Protein AF-A0A7S0AVA0-F1 (afdb_monomer)

Sequence (102 aa):
LMKEDPTPNDNGAPEKHLPKVTVSGGSVEVVVPHVMDAAKPHFIEYVWLKDAKSGAVLSAKAFQAADPSPPTLSASLPKGSTAVPMLFCNLHGLWEGEAFTV

Mean predicted aligned error: 3.17 Å

Secondary structure (DSSP, 8-state):
--PPPPPTT-SS-HHHHSPEEEEETTEEEEE-----BTTTTB-EEEEEEEETTT--EEEEEE--TTSPSSPEEEEE--TT-EEEEEEEETTTEEEE---EE-

Solvent-accessible surface area (backbone atoms only — not comparable to full-atom values): 5785 Å² total; per-residue (Å²): 131,88,72,77,78,77,67,56,71,75,45,81,60,60,89,39,54,51,52,46,75,47,77,56,98,42,35,37,39,39,38,29,60,34,63,43,28,60,92,65,81,43,26,54,42,36,42,35,30,28,31,71,84,81,63,46,77,77,47,74,46,78,52,54,35,79,42,71,65,55,50,70,48,76,49,76,54,63,75,73,43,46,31,28,43,35,36,31,29,81,85,38,44,39,34,67,33,74,71,48,71,70

InterPro domains:
  IPR002742 Desulfoferrodoxin, ferrous iron-binding domain [PF01880] (14-97)
  IPR036073 Desulfoferrodoxin, ferrous iron-binding domain superfamily [G3DSA:2.60.40.730] (2-102)
  IPR036073 Desulfoferrodoxin, ferrous iron-binding domain superfamily [SSF49367] (6-98)

pLDDT: mean 95.21, std 9.28, range [46.0, 98.81]

Foldseek 3Di:
DPDPADDAPPFDDCQQAAWDWDDDP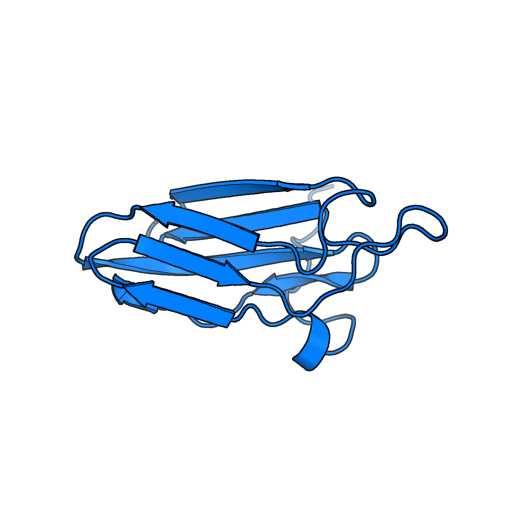QKIKTWGNHAQAPVPGKAWQKKFKAQPPPRDTPDMDGDHSPDDPPDMDMDGDPAQTKIWIWTQIPRGGIHIHDIDGD

Nearest PDB structures (foldseek):
  3d33-assembly2_B  TM=7.359E-01  e=1.480E-02  Phocaeicola vulgatus ATCC 8482
  3d33-assembly1_A  TM=6.921E-01  e=1.401E-02  Phocaeicola vulgatus ATCC 8482
  1v8h-assembly1_B  TM=6.869E-01  e=1.743E-02  Thermus thermophilus HB8
  2e7h-assembly1_A  TM=5.391E-01  e=1.176E-01  Homo sapiens
  3og4-assembly1_B  TM=4.779E-01  e=1.054E-01  Homo sapiens

Radius of gyration: 13.53 Å; Cα contacts (8 Å, |Δi|>4): 237; chains: 1; bounding box: 27×37×35 Å

Structure (mmCIF, N/CA/C/O backbone):
data_AF-A0A7S0AVA0-F1
#
_entry.id   AF-A0A7S0AVA0-F1
#
loop_
_atom_site.group_PDB
_atom_site.id
_atom_site.type_symbol
_atom_site.label_atom_id
_atom_site.label_alt_id
_atom_site.label_comp_id
_atom_site.label_asym_id
_atom_site.label_entity_id
_atom_site.label_seq_id
_atom_site.pdbx_PDB_ins_code
_atom_site.Cartn_x
_atom_site.Cartn_y
_atom_site.Cartn_z
_atom_site.occupancy
_atom_site.B_iso_or_equiv
_atom_site.auth_seq_id
_atom_site.auth_comp_id
_atom_site.auth_asym_id
_atom_site.auth_atom_id
_atom_site.pdbx_PDB_model_num
ATOM 1 N N . LEU A 1 1 ? -9.555 -25.480 -13.582 1.00 48.22 1 LEU A N 1
ATOM 2 C CA . LEU A 1 1 ? -8.390 -25.644 -12.688 1.00 48.22 1 LEU A CA 1
ATOM 3 C C . LEU A 1 1 ? -8.379 -24.427 -11.782 1.00 48.22 1 LEU A C 1
ATOM 5 O O . LEU A 1 1 ? -8.091 -23.346 -12.278 1.00 48.22 1 LEU A O 1
ATOM 9 N N . MET A 1 2 ? -8.820 -24.563 -10.529 1.00 46.00 2 MET A N 1
ATOM 10 C CA . MET A 1 2 ? -8.607 -23.499 -9.545 1.00 46.00 2 MET A CA 1
ATOM 11 C C . MET A 1 2 ? -7.093 -23.417 -9.362 1.00 46.00 2 MET A C 1
ATOM 13 O O . MET A 1 2 ? -6.484 -24.382 -8.911 1.00 46.00 2 MET A O 1
ATOM 17 N N . LYS A 1 3 ? -6.475 -22.346 -9.867 1.00 57.19 3 LYS A N 1
ATOM 18 C CA . LYS A 1 3 ? -5.097 -22.033 -9.498 1.00 57.19 3 LYS A CA 1
ATOM 19 C C . LYS A 1 3 ? -5.148 -21.655 -8.023 1.00 57.19 3 LYS A C 1
ATOM 21 O O . LYS A 1 3 ? -6.050 -20.917 -7.639 1.00 57.19 3 LYS A O 1
ATOM 26 N N . GLU A 1 4 ? -4.252 -22.221 -7.226 1.00 68.06 4 GLU A N 1
ATOM 27 C CA . GLU A 1 4 ? -4.053 -21.778 -5.849 1.00 68.06 4 GLU A CA 1
ATOM 28 C C . GLU A 1 4 ? -3.819 -20.264 -5.856 1.00 68.06 4 GLU A C 1
ATOM 30 O O . GLU A 1 4 ? -3.176 -19.739 -6.775 1.00 68.06 4 GLU A O 1
ATOM 35 N N . ASP A 1 5 ? -4.401 -19.564 -4.881 1.00 67.62 5 ASP A N 1
ATOM 36 C CA . ASP A 1 5 ? -4.157 -18.135 -4.728 1.00 67.62 5 ASP A CA 1
ATOM 37 C C . ASP A 1 5 ? -2.647 -17.915 -4.533 1.00 67.62 5 ASP A C 1
ATOM 39 O O . ASP A 1 5 ? -1.999 -18.701 -3.834 1.00 67.62 5 ASP A O 1
ATOM 43 N N . PRO A 1 6 ? -2.055 -16.893 -5.172 1.00 80.25 6 PRO A N 1
ATOM 44 C CA . PRO A 1 6 ? -0.625 -16.643 -5.061 1.00 80.25 6 PRO A CA 1
ATOM 45 C C . PRO A 1 6 ? -0.235 -16.409 -3.597 1.00 80.25 6 PRO A C 1
ATOM 47 O O . PRO A 1 6 ? -0.922 -15.683 -2.878 1.00 80.25 6 PRO A O 1
ATOM 50 N N . THR A 1 7 ? 0.880 -17.002 -3.165 1.00 92.06 7 THR A N 1
ATOM 51 C CA . THR A 1 7 ? 1.437 -16.768 -1.828 1.00 92.06 7 THR A CA 1
ATOM 52 C C . THR A 1 7 ? 1.888 -15.307 -1.729 1.00 92.06 7 THR A C 1
ATOM 54 O O . THR A 1 7 ? 2.699 -14.877 -2.545 1.00 92.06 7 THR A O 1
ATOM 57 N N . PRO A 1 8 ? 1.391 -14.507 -0.769 1.00 95.56 8 PRO A N 1
ATOM 58 C CA . PRO A 1 8 ? 1.877 -13.145 -0.597 1.00 95.56 8 PRO A CA 1
ATOM 59 C C . PRO A 1 8 ? 3.347 -13.110 -0.163 1.00 95.56 8 PRO A C 1
ATOM 61 O O . PRO A 1 8 ? 3.796 -13.979 0.585 1.00 95.56 8 PRO A O 1
ATOM 64 N N . ASN A 1 9 ? 4.054 -12.037 -0.526 1.00 97.19 9 ASN A N 1
ATOM 65 C CA . ASN A 1 9 ? 5.405 -11.719 -0.040 1.00 97.19 9 ASN A CA 1
ATOM 66 C C . ASN A 1 9 ? 6.486 -12.753 -0.430 1.00 97.19 9 ASN A C 1
ATOM 68 O O . ASN A 1 9 ? 7.495 -12.875 0.267 1.00 97.19 9 ASN A O 1
ATOM 72 N N . ASP A 1 10 ? 6.290 -13.507 -1.515 1.00 95.44 10 ASP A N 1
ATOM 73 C CA . ASP A 1 10 ? 7.168 -14.618 -1.912 1.00 95.44 10 ASP A CA 1
ATOM 74 C C . ASP A 1 10 ? 8.184 -14.268 -3.018 1.00 95.44 10 ASP A C 1
ATOM 76 O O . ASP A 1 10 ? 9.168 -14.987 -3.208 1.00 95.44 10 ASP A O 1
ATOM 80 N N . ASN A 1 11 ? 7.984 -13.155 -3.726 1.00 95.62 11 ASN A N 1
ATOM 81 C CA . ASN A 1 11 ? 8.793 -12.764 -4.874 1.00 95.62 11 ASN A CA 1
ATOM 82 C C . ASN A 1 11 ? 9.109 -11.265 -4.846 1.00 95.62 11 ASN A C 1
ATOM 84 O O . ASN A 1 11 ? 8.217 -10.442 -4.987 1.00 95.62 11 ASN A O 1
ATOM 88 N N . GLY A 1 12 ? 10.387 -10.901 -4.726 1.00 94.75 12 GLY A N 1
ATOM 89 C CA . GLY A 1 12 ? 10.852 -9.511 -4.686 1.00 94.75 12 GLY A CA 1
ATOM 90 C C . GLY A 1 12 ? 11.329 -9.069 -3.299 1.00 94.75 12 GLY A C 1
ATOM 91 O O . GLY A 1 12 ? 11.414 -9.855 -2.362 1.00 94.75 12 GLY A O 1
ATOM 92 N N . ALA A 1 13 ? 11.706 -7.796 -3.182 1.00 97.56 13 ALA A N 1
ATOM 93 C CA . ALA A 1 13 ? 12.347 -7.259 -1.982 1.00 97.56 13 ALA A CA 1
ATOM 94 C C . ALA A 1 13 ? 11.323 -6.594 -1.037 1.00 97.56 13 ALA A C 1
ATOM 96 O O . ALA A 1 13 ? 10.661 -5.642 -1.474 1.00 97.56 13 ALA A O 1
ATOM 97 N N . PRO A 1 14 ? 11.183 -7.030 0.232 1.00 97.50 14 PRO A N 1
ATOM 98 C CA . PRO A 1 14 ? 10.195 -6.477 1.161 1.00 97.50 14 PRO A CA 1
ATOM 99 C C . PRO A 1 14 ? 10.301 -4.970 1.375 1.00 97.50 14 PRO A C 1
ATOM 101 O O . PRO A 1 14 ? 9.288 -4.278 1.407 1.00 97.50 14 PRO A O 1
ATOM 104 N N . GLU A 1 15 ? 11.508 -4.417 1.422 1.00 97.69 15 GLU A N 1
ATOM 105 C CA . GLU A 1 15 ? 11.738 -2.981 1.596 1.00 97.69 15 GLU A CA 1
ATOM 106 C C . GLU A 1 15 ? 11.220 -2.117 0.430 1.00 97.69 15 GLU A C 1
ATOM 108 O O . GLU A 1 15 ? 11.118 -0.897 0.572 1.00 97.69 15 GLU A O 1
ATOM 113 N N . LYS A 1 16 ? 10.875 -2.742 -0.706 1.00 97.38 16 LYS A N 1
ATOM 114 C CA . LYS A 1 16 ? 10.298 -2.091 -1.893 1.00 97.38 16 LYS A CA 1
ATOM 115 C C . LYS A 1 16 ? 8.797 -2.331 -2.064 1.00 97.38 16 LYS A C 1
ATOM 117 O O . LYS A 1 16 ? 8.189 -1.701 -2.923 1.00 97.38 16 LYS A O 1
ATOM 122 N N . HIS A 1 17 ? 8.203 -3.233 -1.286 1.00 98.25 17 HIS A N 1
ATOM 123 C CA . HIS A 1 17 ? 6.817 -3.658 -1.498 1.00 98.25 17 HIS A CA 1
ATOM 124 C C . HIS A 1 17 ? 5.973 -3.673 -0.225 1.00 98.25 17 HIS A C 1
ATOM 126 O O . HIS A 1 17 ? 4.762 -3.534 -0.321 1.00 98.25 17 HIS A O 1
ATOM 132 N N . LEU A 1 18 ? 6.555 -3.782 0.970 1.00 98.19 18 LEU A N 1
ATOM 133 C CA . LEU A 1 18 ? 5.760 -3.688 2.190 1.00 98.19 18 LEU A CA 1
ATOM 134 C C . LEU A 1 18 ? 5.193 -2.264 2.325 1.00 98.19 18 LEU A C 1
ATOM 136 O O . LEU A 1 18 ? 5.964 -1.297 2.389 1.00 98.19 18 LEU A O 1
ATOM 140 N N . PRO A 1 19 ? 3.856 -2.110 2.331 1.00 97.75 19 PRO A N 1
ATOM 141 C CA . PRO A 1 19 ? 3.228 -0.803 2.362 1.00 97.75 19 PRO A CA 1
ATOM 142 C C . PRO A 1 19 ? 3.430 -0.129 3.720 1.00 97.75 19 PRO A C 1
ATOM 144 O O . PRO A 1 19 ? 3.395 -0.769 4.771 1.00 97.75 19 PRO A O 1
ATOM 147 N N . LYS A 1 20 ? 3.585 1.193 3.703 1.00 98.38 20 LYS A N 1
ATOM 148 C CA . LYS A 1 20 ? 3.616 2.036 4.900 1.00 98.38 20 LYS A CA 1
ATOM 149 C C . LYS A 1 20 ? 2.243 2.655 5.095 1.00 98.38 20 LYS A C 1
ATOM 151 O O . LYS A 1 20 ? 1.764 3.363 4.211 1.00 98.38 20 LYS A O 1
ATOM 156 N N . VAL A 1 21 ? 1.629 2.395 6.246 1.00 98.56 21 VAL A N 1
ATOM 157 C CA . VAL A 1 21 ? 0.303 2.916 6.589 1.00 98.56 21 VAL A CA 1
ATOM 158 C C . VAL A 1 21 ? 0.427 4.044 7.606 1.00 98.56 21 VAL A C 1
ATOM 160 O O . VAL A 1 21 ? 1.067 3.882 8.642 1.00 98.56 21 VAL A O 1
ATOM 163 N N . THR A 1 22 ? -0.217 5.174 7.325 1.00 98.50 22 THR A N 1
ATOM 164 C CA . THR A 1 22 ? -0.405 6.276 8.275 1.00 98.50 22 THR A CA 1
ATOM 1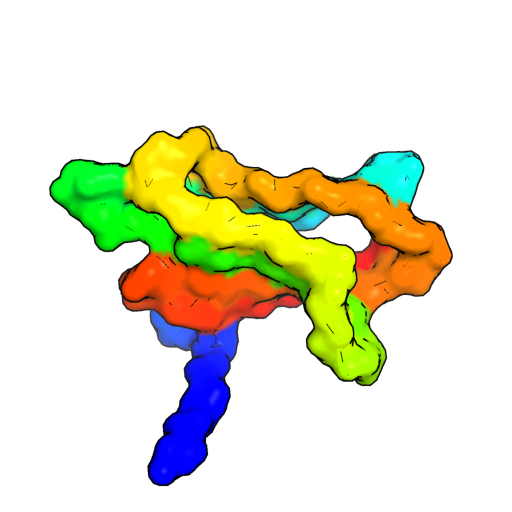65 C C . THR A 1 22 ? -1.890 6.449 8.559 1.00 98.50 22 THR A C 1
ATOM 167 O O . THR A 1 22 ? -2.694 6.534 7.632 1.00 98.50 22 THR A O 1
ATOM 170 N N . VAL A 1 23 ? -2.254 6.526 9.840 1.00 97.62 23 VAL A N 1
ATOM 171 C CA . VAL A 1 23 ? -3.625 6.793 10.290 1.00 97.62 23 VAL A CA 1
ATOM 172 C C . VAL A 1 23 ? -3.658 8.136 11.012 1.00 97.62 23 VAL A C 1
ATOM 174 O O . VAL A 1 23 ? -2.892 8.360 11.947 1.00 97.62 23 VAL A O 1
ATOM 177 N N . SER A 1 24 ? -4.552 9.032 10.598 1.00 94.31 24 SER A N 1
ATOM 178 C CA . SER A 1 24 ? -4.739 10.338 11.233 1.00 94.31 24 SER A CA 1
ATOM 179 C C . SER A 1 24 ? -6.196 10.778 11.148 1.00 94.31 24 SER A C 1
ATOM 181 O O . SER A 1 24 ? -6.739 10.948 10.060 1.00 94.31 24 SER A O 1
ATOM 183 N N . GLY A 1 25 ? -6.856 10.945 12.298 1.00 84.94 25 GLY A N 1
ATOM 184 C CA . GLY A 1 25 ? -8.220 11.484 12.367 1.00 84.94 25 GLY A CA 1
ATOM 185 C C . GLY A 1 25 ? -9.275 10.707 11.564 1.00 84.94 25 GLY A C 1
ATOM 186 O O . GLY A 1 25 ? -10.217 11.316 11.069 1.00 84.94 25 GLY A O 1
ATOM 187 N N . GLY A 1 26 ? -9.118 9.387 11.398 1.00 82.31 26 GLY A N 1
ATOM 188 C CA . GLY A 1 26 ? -9.999 8.552 10.563 1.00 82.31 26 GLY A CA 1
ATOM 189 C C . GLY A 1 26 ? -9.598 8.472 9.083 1.00 82.31 26 GLY A C 1
ATOM 190 O O . GLY A 1 26 ? -10.176 7.689 8.327 1.00 82.31 26 GLY A O 1
ATOM 191 N N . SER A 1 27 ? -8.593 9.247 8.668 1.00 94.88 27 SER A N 1
ATOM 192 C CA . SER A 1 27 ? -7.953 9.130 7.360 1.00 94.88 27 SER A CA 1
ATOM 193 C C . SER A 1 27 ? -6.843 8.087 7.405 1.00 94.88 27 SER A C 1
ATOM 195 O O . SER A 1 27 ? -6.048 8.055 8.344 1.00 94.88 27 SER A O 1
ATOM 197 N N . VAL A 1 28 ? -6.776 7.271 6.361 1.00 98.31 28 VAL A N 1
ATOM 198 C CA . VAL A 1 28 ? -5.752 6.255 6.129 1.00 98.31 28 VAL A CA 1
ATOM 199 C C . VAL A 1 28 ? -5.003 6.623 4.860 1.00 98.31 28 VAL A C 1
ATOM 201 O O . VAL A 1 28 ? -5.617 6.848 3.817 1.00 98.31 28 VAL A O 1
ATOM 204 N N . GLU A 1 29 ? -3.681 6.650 4.935 1.00 98.62 29 GLU A N 1
ATOM 205 C CA . GLU A 1 29 ? -2.807 6.746 3.772 1.00 98.62 29 GLU A CA 1
ATOM 206 C C . GLU A 1 29 ? -1.920 5.508 3.705 1.00 98.62 29 GLU A C 1
ATOM 208 O O . GLU A 1 29 ? -1.254 5.159 4.679 1.00 98.62 29 GLU A O 1
ATOM 213 N N . VAL A 1 30 ? -1.922 4.845 2.553 1.00 98.75 30 VAL A N 1
ATOM 214 C CA . VAL A 1 30 ? -1.077 3.690 2.264 1.00 98.75 30 VAL A CA 1
ATOM 215 C C . VAL A 1 30 ? -0.127 4.056 1.140 1.00 98.75 30 VAL A C 1
ATOM 217 O O . VAL A 1 30 ? -0.562 4.303 0.014 1.00 98.75 30 VAL A O 1
ATOM 220 N N . VAL A 1 31 ? 1.166 4.073 1.453 1.00 98.75 31 VAL A N 1
ATOM 221 C CA . VAL A 1 31 ? 2.246 4.373 0.509 1.00 98.75 31 VAL A CA 1
ATOM 222 C C . VAL A 1 31 ? 3.066 3.115 0.285 1.00 98.75 31 VAL A C 1
ATOM 224 O O . VAL A 1 31 ? 3.616 2.550 1.233 1.00 98.75 31 VAL A O 1
ATOM 227 N N . VAL A 1 32 ? 3.198 2.689 -0.967 1.00 98.69 32 VAL A N 1
ATOM 228 C CA . VAL A 1 32 ? 4.086 1.576 -1.314 1.00 98.69 32 VAL A CA 1
ATOM 229 C C . VAL A 1 32 ? 5.445 2.147 -1.714 1.00 98.69 32 VAL A C 1
ATOM 231 O O . VAL A 1 32 ? 5.487 2.983 -2.613 1.00 98.69 32 VAL A O 1
ATOM 234 N N . PRO A 1 33 ? 6.570 1.725 -1.114 1.00 98.19 33 PRO A N 1
ATOM 235 C CA . PRO A 1 33 ? 7.905 2.219 -1.466 1.00 98.19 33 PRO A CA 1
ATOM 236 C C . PRO A 1 33 ? 8.418 1.632 -2.798 1.00 98.19 33 PRO A C 1
ATOM 238 O O . PRO A 1 33 ? 9.525 1.102 -2.875 1.00 98.19 33 PRO A O 1
ATOM 241 N N . HIS A 1 34 ? 7.611 1.743 -3.854 1.00 98.50 34 HIS A N 1
ATOM 242 C CA . HIS A 1 34 ? 7.836 1.150 -5.164 1.00 98.50 34 HIS A CA 1
ATOM 243 C C . HIS A 1 34 ? 7.850 2.219 -6.263 1.00 98.50 34 HIS A C 1
ATOM 245 O O . HIS A 1 34 ? 7.150 3.227 -6.181 1.00 98.50 34 HIS A O 1
ATOM 251 N N . VAL A 1 35 ? 8.650 1.983 -7.301 1.00 97.75 35 VAL A N 1
ATOM 252 C CA . VAL A 1 35 ? 8.727 2.848 -8.486 1.00 97.75 35 VAL A CA 1
ATOM 253 C C . VAL A 1 35 ? 7.548 2.617 -9.437 1.00 97.75 35 VAL A C 1
ATOM 255 O O . VAL A 1 35 ? 6.925 1.560 -9.413 1.00 97.75 35 VAL A O 1
ATOM 258 N N . MET A 1 36 ? 7.260 3.588 -10.300 1.00 98.50 36 MET A N 1
ATOM 259 C CA . MET A 1 36 ? 6.302 3.449 -11.402 1.00 98.50 36 MET A CA 1
ATOM 260 C C . MET A 1 36 ? 7.040 3.778 -12.705 1.00 98.50 36 MET A C 1
ATOM 262 O O . MET A 1 36 ? 7.437 4.925 -12.908 1.00 98.50 36 MET A O 1
ATOM 266 N N . ASP A 1 37 ? 7.312 2.770 -13.541 1.00 98.06 37 ASP A N 1
ATOM 267 C CA . ASP A 1 37 ? 8.062 2.934 -14.797 1.00 98.06 37 ASP A CA 1
ATOM 268 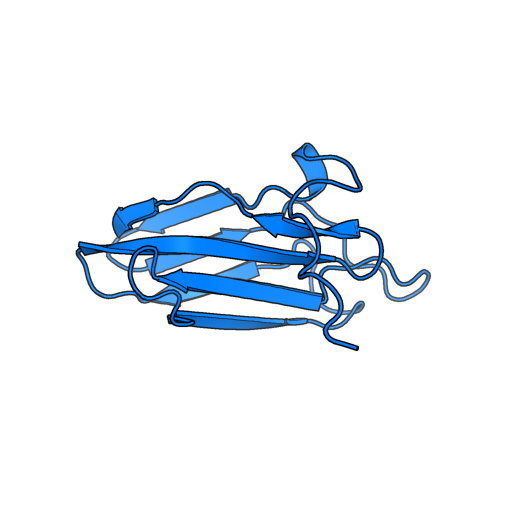C C . ASP A 1 37 ? 7.229 2.478 -16.002 1.00 98.06 37 ASP A C 1
ATOM 270 O O . ASP A 1 37 ? 6.998 1.286 -16.191 1.00 98.06 37 ASP A O 1
ATOM 274 N N . ALA A 1 38 ? 6.801 3.424 -16.842 1.00 97.75 38 ALA A N 1
ATOM 275 C CA . ALA A 1 38 ? 6.063 3.145 -18.075 1.00 97.75 38 ALA A CA 1
ATOM 276 C C . ALA A 1 38 ? 6.954 2.734 -19.263 1.00 97.75 38 ALA A C 1
ATOM 278 O O . ALA A 1 38 ? 6.465 2.096 -20.196 1.00 97.75 38 ALA A O 1
ATOM 279 N N . ALA A 1 39 ? 8.241 3.095 -19.260 1.00 98.00 39 ALA A N 1
ATOM 280 C CA . ALA A 1 39 ? 9.169 2.773 -20.345 1.00 98.00 39 ALA A CA 1
ATOM 281 C C . ALA A 1 39 ? 9.671 1.325 -20.247 1.00 98.00 39 ALA A C 1
ATOM 283 O O . ALA A 1 39 ? 9.875 0.662 -21.267 1.00 98.00 39 ALA A O 1
ATOM 284 N N . LYS A 1 40 ? 9.847 0.826 -19.020 1.00 96.94 40 LYS A N 1
ATOM 285 C CA . LYS A 1 40 ? 10.097 -0.586 -18.710 1.00 96.94 40 LYS A CA 1
ATOM 286 C C . LYS A 1 40 ? 9.097 -1.030 -17.640 1.00 96.94 40 LYS A C 1
ATOM 288 O O . LYS A 1 40 ? 9.441 -0.966 -16.464 1.00 96.94 40 LYS A O 1
ATOM 293 N N . PRO A 1 41 ? 7.885 -1.471 -18.037 1.00 96.06 41 PRO A N 1
ATOM 294 C CA . PRO A 1 41 ? 6.766 -1.736 -17.134 1.00 96.06 41 PRO A CA 1
ATOM 295 C C . PRO A 1 41 ? 7.135 -2.520 -15.875 1.00 96.06 41 PRO A C 1
ATOM 297 O O . PRO A 1 41 ? 7.204 -3.750 -15.873 1.00 96.06 41 PRO A O 1
ATOM 300 N N . HIS A 1 42 ? 7.322 -1.777 -14.790 1.00 98.19 42 HIS A N 1
ATOM 301 C CA . HIS A 1 42 ? 7.529 -2.296 -13.448 1.00 98.19 42 HIS A CA 1
ATOM 302 C C . HIS A 1 42 ? 6.862 -1.340 -12.466 1.00 98.19 42 HIS A C 1
ATOM 304 O O . HIS A 1 42 ? 7.337 -0.231 -12.224 1.00 98.19 42 HIS A O 1
ATOM 310 N N . PHE A 1 43 ? 5.695 -1.742 -11.977 1.00 98.75 43 PHE A N 1
ATOM 311 C CA . PHE A 1 43 ? 4.791 -0.857 -11.259 1.00 98.75 43 PHE A CA 1
ATOM 312 C C . PHE A 1 43 ? 3.850 -1.652 -10.352 1.00 98.75 43 PHE A C 1
ATOM 314 O O . PHE A 1 43 ? 3.752 -2.882 -10.432 1.00 98.75 43 PHE A O 1
ATOM 321 N N . ILE A 1 44 ? 3.171 -0.938 -9.461 1.00 98.75 44 ILE A N 1
ATOM 322 C CA . ILE A 1 44 ? 2.078 -1.495 -8.666 1.00 98.75 44 ILE A CA 1
ATOM 323 C C . ILE A 1 44 ? 0.801 -1.360 -9.482 1.00 98.75 44 ILE A C 1
ATOM 325 O O . ILE A 1 44 ? 0.479 -0.257 -9.896 1.00 98.75 44 ILE A O 1
ATOM 329 N N . GLU A 1 45 ? 0.080 -2.450 -9.720 1.00 98.56 45 GLU A N 1
ATOM 330 C CA . GLU A 1 45 ? -1.194 -2.426 -10.450 1.00 98.56 45 GLU A CA 1
ATOM 331 C C . GLU A 1 45 ? -2.361 -2.090 -9.525 1.00 98.56 45 GLU A C 1
ATOM 333 O O . GLU A 1 45 ? -3.264 -1.346 -9.904 1.00 98.56 45 GLU A O 1
ATOM 338 N N . TYR A 1 46 ? -2.328 -2.613 -8.297 1.00 98.69 46 TYR A N 1
ATOM 339 C CA . TYR A 1 46 ? -3.412 -2.472 -7.332 1.00 98.69 46 TYR A CA 1
ATOM 340 C C . TYR A 1 46 ? -2.877 -2.251 -5.927 1.00 98.69 46 TYR A C 1
ATOM 342 O O . TYR A 1 46 ? -1.906 -2.887 -5.520 1.00 98.69 46 TYR A O 1
ATOM 350 N N . VAL A 1 47 ? -3.575 -1.411 -5.167 1.00 98.81 47 VAL A N 1
ATOM 351 C CA . VAL A 1 47 ? -3.487 -1.339 -3.705 1.00 98.81 47 VAL A CA 1
ATOM 352 C C . VAL A 1 47 ? -4.907 -1.404 -3.159 1.00 98.81 47 VAL A C 1
ATOM 354 O O . VAL A 1 47 ? -5.789 -0.698 -3.656 1.00 98.81 47 VAL A O 1
ATOM 357 N N . TRP A 1 48 ? -5.150 -2.232 -2.148 1.00 98.75 48 TRP A N 1
ATOM 358 C CA . TRP A 1 48 ? -6.452 -2.307 -1.487 1.00 98.75 48 TRP A CA 1
ATOM 359 C C . TRP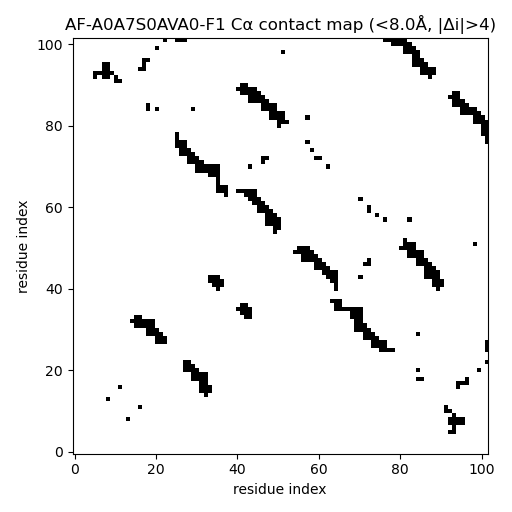 A 1 48 ? -6.333 -2.563 0.011 1.00 98.75 48 TRP A C 1
ATOM 361 O O . TRP A 1 48 ? -5.306 -3.014 0.514 1.00 98.75 48 TRP A O 1
ATOM 371 N N . LEU A 1 49 ? -7.410 -2.254 0.726 1.00 98.75 49 LEU A N 1
ATOM 372 C CA . LEU A 1 49 ? -7.567 -2.523 2.149 1.00 98.75 49 LEU A CA 1
ATOM 373 C C . LEU A 1 49 ? -8.603 -3.625 2.313 1.00 98.75 49 LEU A C 1
ATOM 375 O O . LEU A 1 49 ? -9.746 -3.476 1.878 1.00 98.75 49 LEU A O 1
ATOM 379 N N . LYS A 1 50 ? -8.192 -4.730 2.928 1.00 98.06 50 LYS A N 1
ATOM 380 C CA . LYS A 1 50 ? -9.040 -5.881 3.246 1.00 98.06 50 LYS A CA 1
ATOM 381 C C . LYS A 1 50 ? -9.465 -5.788 4.707 1.00 98.06 50 LYS A C 1
ATOM 383 O O . LYS A 1 50 ? -8.611 -5.632 5.572 1.00 98.06 50 LYS A O 1
ATOM 388 N N . ASP A 1 51 ? -10.753 -5.897 5.003 1.00 98.25 51 ASP A N 1
ATOM 389 C CA . ASP A 1 51 ? -11.230 -6.043 6.378 1.00 98.25 51 ASP A CA 1
ATOM 390 C C . ASP A 1 51 ? -10.651 -7.324 6.989 1.00 98.25 51 ASP A C 1
ATOM 392 O O . ASP A 1 51 ? -10.763 -8.405 6.405 1.00 98.25 51 ASP A O 1
ATOM 396 N N . ALA A 1 52 ? -10.032 -7.213 8.163 1.00 97.25 52 ALA A N 1
ATOM 397 C CA . ALA A 1 52 ? -9.273 -8.318 8.746 1.00 97.25 52 ALA A CA 1
ATOM 398 C C . ALA A 1 52 ? -10.148 -9.516 9.160 1.00 97.25 52 ALA A C 1
ATOM 400 O O . ALA A 1 52 ? -9.638 -10.628 9.284 1.00 97.25 52 ALA A O 1
ATOM 401 N N . LYS A 1 53 ? -11.454 -9.311 9.379 1.00 95.88 53 LYS A N 1
ATOM 402 C CA . LYS A 1 53 ? -12.370 -10.364 9.839 1.00 95.88 53 LYS A CA 1
ATOM 403 C C . LYS A 1 53 ? -13.169 -10.981 8.698 1.00 95.88 53 LYS A C 1
ATOM 405 O O . LYS A 1 53 ? -13.305 -12.197 8.625 1.00 95.88 53 LYS A O 1
ATOM 410 N N . SER A 1 54 ? -13.763 -10.140 7.864 1.00 97.19 54 SER A N 1
ATOM 411 C CA . SER A 1 54 ? -14.678 -10.550 6.797 1.00 97.19 54 SER A CA 1
ATOM 412 C C . SER A 1 54 ? -13.975 -10.792 5.466 1.00 97.19 54 SER A C 1
ATOM 414 O O . SER A 1 54 ? -14.553 -11.428 4.590 1.00 97.19 54 SER A O 1
ATOM 416 N N . GLY A 1 55 ? -12.759 -10.269 5.288 1.00 95.81 55 GLY A N 1
ATOM 417 C CA . GLY A 1 55 ? -12.069 -10.285 4.002 1.00 95.81 55 GLY A CA 1
ATOM 418 C C . GLY A 1 55 ? -12.657 -9.315 2.970 1.00 95.81 55 GLY A C 1
ATOM 419 O O . GLY A 1 55 ? -12.202 -9.304 1.828 1.00 95.81 55 GLY A O 1
ATOM 420 N N . ALA A 1 56 ? -13.654 -8.503 3.337 1.00 97.69 56 ALA A N 1
ATOM 421 C CA . ALA A 1 56 ? -14.268 -7.546 2.426 1.00 97.69 56 ALA A CA 1
ATOM 422 C C . ALA A 1 56 ? -13.268 -6.461 2.001 1.00 97.69 56 ALA A C 1
ATOM 424 O O . ALA A 1 56 ? -12.462 -5.991 2.802 1.00 97.69 56 ALA A O 1
ATOM 425 N N . VAL A 1 57 ? -13.342 -6.023 0.745 1.00 98.12 57 VAL A N 1
ATOM 426 C CA . VAL A 1 57 ? -12.549 -4.883 0.272 1.00 98.12 57 VAL A CA 1
ATOM 427 C C . VAL A 1 57 ? -13.189 -3.594 0.784 1.00 98.12 57 VAL A C 1
ATOM 429 O O . VAL A 1 57 ? -14.310 -3.259 0.411 1.00 98.12 57 VAL A O 1
ATOM 432 N N . LEU A 1 58 ? -12.468 -2.876 1.644 1.00 97.75 58 LEU A N 1
ATOM 433 C CA . LEU A 1 58 ? -12.901 -1.615 2.251 1.00 97.75 58 LEU A CA 1
ATOM 434 C C . LEU A 1 58 ? -12.598 -0.407 1.357 1.00 97.75 58 LEU A C 1
ATOM 436 O O . LEU A 1 58 ? -13.332 0.576 1.350 1.00 97.75 58 LEU A O 1
ATOM 440 N N . SER A 1 59 ? -11.492 -0.469 0.618 1.00 98.38 59 SER A N 1
ATOM 441 C CA . SER A 1 59 ? -11.065 0.544 -0.345 1.00 98.38 59 SER A CA 1
ATOM 442 C C . SER A 1 59 ? -10.071 -0.080 -1.315 1.00 98.38 59 SER A C 1
ATOM 444 O O . SER A 1 59 ? -9.342 -0.996 -0.936 1.00 98.38 59 SER A O 1
ATOM 446 N N . ALA A 1 60 ? -10.032 0.402 -2.552 1.00 98.50 60 ALA A N 1
ATOM 447 C CA . ALA A 1 60 ? -9.091 -0.058 -3.560 1.00 98.50 60 ALA A CA 1
ATOM 448 C C . ALA A 1 60 ? -8.757 1.061 -4.543 1.00 98.50 60 ALA A C 1
ATOM 450 O O . ALA A 1 60 ? -9.579 1.940 -4.813 1.00 98.50 60 ALA A O 1
ATOM 451 N N . LYS A 1 61 ? -7.559 0.991 -5.114 1.00 98.75 61 LYS A N 1
ATOM 452 C CA . LYS A 1 61 ? -7.122 1.833 -6.222 1.00 98.75 61 LYS A CA 1
ATOM 453 C C . LYS A 1 61 ? -6.323 0.995 -7.205 1.00 98.75 61 LYS A C 1
ATOM 455 O O . LYS A 1 61 ? -5.422 0.257 -6.810 1.00 98.75 61 LYS A O 1
ATOM 460 N N . ALA A 1 62 ? -6.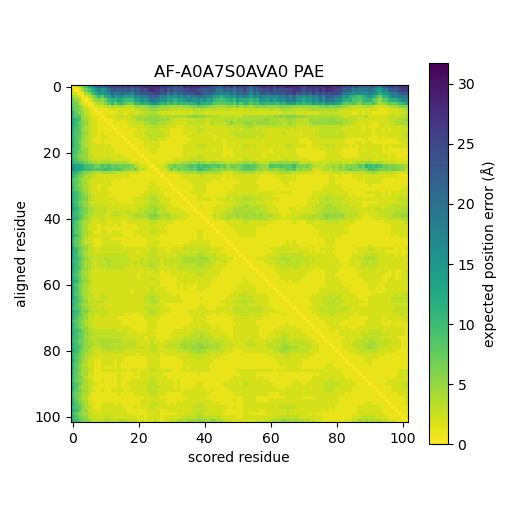684 1.130 -8.475 1.00 98.69 62 ALA A N 1
ATOM 461 C CA . ALA A 1 62 ? -5.893 0.649 -9.592 1.00 98.69 62 ALA A CA 1
ATOM 462 C C . ALA A 1 62 ? -4.949 1.760 -10.056 1.00 98.69 62 ALA A C 1
ATOM 464 O O . ALA A 1 62 ? -5.280 2.944 -9.942 1.00 98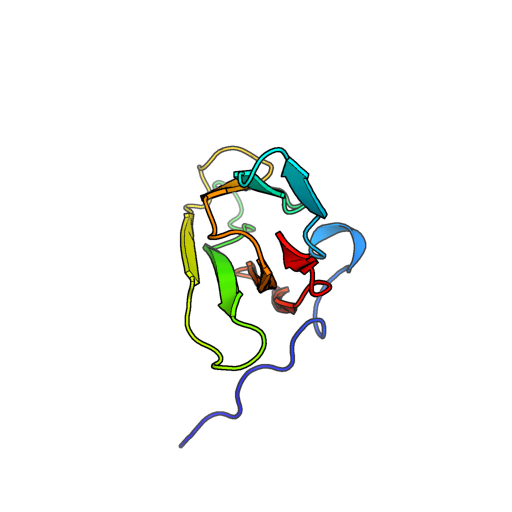.69 62 ALA A O 1
ATOM 465 N N . PHE A 1 63 ? -3.804 1.366 -10.593 1.00 98.69 63 PHE A N 1
ATOM 466 C CA . PHE A 1 63 ? -2.799 2.274 -11.118 1.00 98.69 63 PHE A CA 1
ATOM 467 C C . PHE A 1 63 ? -2.396 1.874 -12.539 1.00 98.69 63 PHE A C 1
ATOM 469 O O . PHE A 1 63 ? -2.641 0.758 -13.005 1.00 98.69 63 PHE A O 1
ATOM 476 N N . GLN A 1 64 ? -1.766 2.803 -13.238 1.00 98.56 64 GLN A N 1
ATOM 477 C CA . GLN A 1 64 ? -1.064 2.595 -14.495 1.00 98.56 64 GLN A CA 1
ATOM 478 C C . GLN A 1 64 ? 0.432 2.822 -14.280 1.00 98.56 64 GLN A C 1
ATOM 480 O O . GLN A 1 64 ? 0.835 3.576 -13.401 1.00 98.56 64 GLN A O 1
ATOM 485 N N . ALA A 1 65 ? 1.275 2.233 -15.127 1.00 98.38 65 ALA A N 1
ATOM 486 C CA . ALA A 1 65 ? 2.729 2.385 -15.020 1.00 98.38 65 ALA A CA 1
ATOM 487 C C . ALA A 1 65 ? 3.217 3.846 -15.126 1.00 98.38 65 ALA A C 1
ATOM 489 O O . ALA A 1 65 ? 4.317 4.158 -14.684 1.00 98.38 65 ALA A O 1
ATOM 490 N N . ALA A 1 66 ? 2.402 4.732 -15.712 1.00 98.38 66 ALA A N 1
ATOM 491 C CA . ALA A 1 66 ? 2.678 6.162 -15.840 1.00 98.38 66 ALA A CA 1
ATOM 492 C C . ALA A 1 66 ? 2.149 7.012 -14.666 1.00 98.38 66 ALA A C 1
ATOM 494 O O . ALA A 1 66 ? 2.320 8.232 -14.683 1.00 98.38 66 ALA A O 1
ATOM 495 N N . ASP A 1 67 ? 1.492 6.404 -13.675 1.00 98.56 67 ASP A N 1
ATOM 496 C CA . ASP A 1 67 ? 1.005 7.125 -12.499 1.00 98.56 67 ASP A CA 1
ATOM 497 C C . ASP A 1 67 ? 2.158 7.622 -11.608 1.00 98.56 67 ASP A C 1
ATOM 499 O O . ASP A 1 67 ? 3.276 7.102 -11.678 1.00 98.56 67 ASP A O 1
ATOM 503 N N . PRO A 1 68 ? 1.904 8.620 -10.736 1.00 98.31 68 PRO A N 1
ATOM 504 C CA . PRO A 1 68 ? 2.913 9.131 -9.820 1.00 98.31 68 PRO A CA 1
ATOM 505 C C . PRO A 1 68 ? 3.555 8.044 -8.950 1.00 98.31 68 PRO A C 1
ATOM 507 O O . PRO A 1 68 ? 2.882 7.174 -8.398 1.00 98.31 68 PRO A O 1
ATOM 510 N N . SER A 1 69 ? 4.871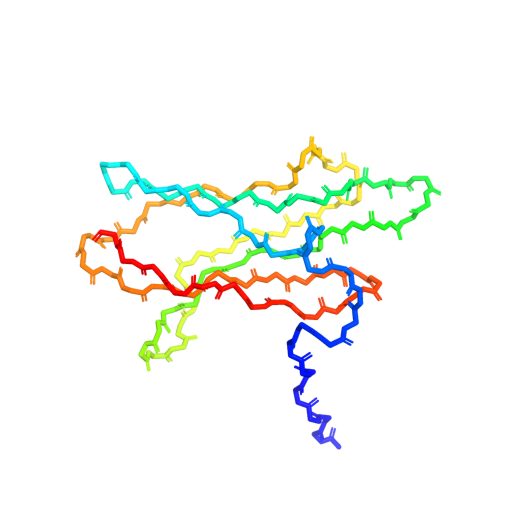 8.163 -8.790 1.00 97.81 69 SER A N 1
ATOM 511 C CA . SER A 1 69 ? 5.686 7.342 -7.900 1.00 97.81 69 SER A CA 1
ATOM 512 C C . SER A 1 69 ? 6.020 8.126 -6.619 1.00 97.81 69 SER A C 1
ATOM 514 O O . SER A 1 69 ? 6.474 9.267 -6.734 1.00 97.81 69 SER A O 1
ATOM 516 N N . PRO A 1 70 ? 5.901 7.536 -5.414 1.00 98.38 70 PRO A N 1
ATOM 517 C CA . PRO A 1 70 ? 5.375 6.196 -5.138 1.00 98.38 70 PRO A CA 1
ATOM 518 C C . PRO A 1 70 ? 3.843 6.110 -5.295 1.00 98.38 70 PRO A C 1
ATOM 520 O O . PRO A 1 70 ? 3.157 7.122 -5.132 1.00 98.38 70 PRO A O 1
ATOM 523 N N . PRO A 1 71 ? 3.284 4.915 -5.562 1.00 98.62 71 PRO A N 1
ATOM 524 C CA . PRO A 1 71 ? 1.843 4.733 -5.624 1.00 98.62 71 PRO A CA 1
ATOM 525 C C . PRO A 1 71 ? 1.228 4.824 -4.222 1.00 98.62 71 PRO A C 1
ATOM 527 O O . PRO A 1 71 ? 1.632 4.128 -3.284 1.00 98.62 71 PRO A O 1
ATOM 530 N N . THR A 1 72 ? 0.212 5.681 -4.116 1.00 98.81 72 THR A N 1
ATOM 531 C CA . THR A 1 72 ? -0.480 5.998 -2.862 1.00 98.81 72 THR A CA 1
ATOM 532 C C . THR A 1 72 ? -1.985 5.778 -2.983 1.00 98.81 72 THR A C 1
ATOM 534 O O . THR A 1 72 ? -2.622 6.235 -3.947 1.00 98.81 72 THR A O 1
ATOM 537 N N . LEU A 1 73 ? -2.555 5.106 -1.981 1.00 98.69 73 LEU A N 1
ATOM 538 C CA . LEU A 1 73 ? -3.992 4.991 -1.723 1.00 98.69 73 LEU A CA 1
ATOM 539 C C . LEU A 1 73 ? -4.339 5.844 -0.495 1.00 98.69 73 LEU A C 1
ATOM 541 O O . LEU A 1 73 ? -3.779 5.638 0.578 1.00 98.69 73 LEU A O 1
ATOM 545 N N . SER A 1 74 ? -5.311 6.742 -0.635 1.00 98.44 74 SER A N 1
ATOM 546 C CA . SER A 1 74 ? -5.909 7.475 0.486 1.00 98.44 74 SER A CA 1
ATOM 547 C C . SER A 1 74 ? -7.352 7.017 0.675 1.00 98.44 74 SER A C 1
ATOM 549 O O . SER A 1 74 ? -8.098 6.904 -0.300 1.00 98.44 74 SER A O 1
ATOM 551 N N . ALA A 1 75 ? -7.752 6.753 1.915 1.00 97.94 75 ALA A N 1
ATOM 552 C CA . ALA A 1 75 ? -9.087 6.279 2.258 1.00 97.94 75 ALA A CA 1
ATOM 553 C C . ALA A 1 75 ? -9.576 6.894 3.575 1.00 97.94 75 ALA A C 1
ATOM 555 O O . ALA A 1 75 ? -8.786 7.314 4.417 1.00 97.94 75 ALA A O 1
ATOM 556 N N . SER A 1 76 ? -10.891 6.901 3.781 1.00 97.62 76 SER A N 1
ATOM 557 C CA . SER A 1 76 ? -11.499 7.164 5.087 1.00 97.62 76 SER A CA 1
ATOM 558 C C . SER A 1 76 ? -12.214 5.903 5.534 1.00 97.62 76 SER A C 1
ATOM 560 O O . SER A 1 76 ? -13.095 5.416 4.824 1.00 97.62 76 SER A O 1
ATOM 562 N N . LEU A 1 77 ? -11.828 5.365 6.688 1.00 96.06 77 LEU A N 1
ATOM 563 C CA . LEU A 1 77 ? -12.458 4.177 7.257 1.00 96.06 77 LEU A CA 1
ATOM 564 C C . LEU A 1 77 ? -13.183 4.547 8.556 1.00 96.06 77 LEU A C 1
ATOM 566 O O . LEU A 1 77 ? -12.735 5.446 9.273 1.00 96.06 77 LEU A O 1
ATOM 570 N N . PRO A 1 78 ? -14.288 3.863 8.898 1.00 94.25 78 PRO A N 1
ATOM 571 C CA . PRO A 1 78 ? -14.925 4.040 10.196 1.00 94.25 78 PRO A CA 1
ATOM 572 C C . PRO A 1 78 ? -13.947 3.748 11.342 1.00 94.25 78 PRO A C 1
ATOM 574 O O . PRO A 1 78 ? -13.180 2.785 11.281 1.00 94.25 78 PRO A O 1
ATOM 577 N N . LYS A 1 79 ? -14.006 4.544 12.414 1.00 94.38 79 LYS A N 1
ATOM 578 C CA . LYS A 1 79 ? -13.223 4.301 13.633 1.00 94.38 79 LYS A CA 1
ATOM 579 C C . LYS A 1 79 ? -13.502 2.898 14.184 1.00 94.38 79 LYS A C 1
ATOM 581 O O . LYS A 1 79 ? -14.659 2.489 14.272 1.00 94.38 79 LYS A O 1
ATOM 586 N N . GLY A 1 80 ? -12.451 2.194 14.583 1.00 94.56 80 GLY A N 1
ATOM 587 C CA . GLY A 1 80 ? -12.496 0.812 15.054 1.00 94.56 80 GLY A CA 1
ATOM 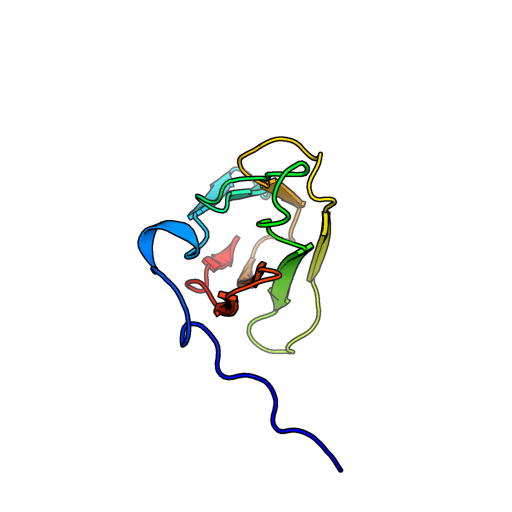588 C C . GLY A 1 80 ? -12.433 -0.237 13.941 1.00 94.56 80 GLY A C 1
ATOM 589 O O . GLY A 1 80 ? -12.448 -1.424 14.253 1.00 94.56 80 GLY A O 1
ATOM 590 N N . SER A 1 81 ? -12.352 0.161 12.665 1.00 95.75 81 SER A N 1
ATOM 591 C CA . SER A 1 81 ? -12.114 -0.791 11.572 1.00 95.75 81 SER A CA 1
ATOM 592 C C . SER A 1 81 ? -10.691 -1.331 11.654 1.00 95.75 81 SER A C 1
ATOM 594 O O . SER A 1 81 ? -9.748 -0.547 11.763 1.00 95.75 81 SER A O 1
ATOM 596 N N . THR A 1 82 ? -10.531 -2.649 11.538 1.00 98.12 82 THR A N 1
ATOM 597 C CA . THR A 1 82 ? -9.222 -3.298 11.410 1.00 98.12 82 THR A CA 1
ATOM 598 C C . THR A 1 82 ? -9.035 -3.770 9.975 1.00 98.12 82 THR A C 1
ATOM 600 O O . THR A 1 82 ? -9.837 -4.554 9.464 1.00 98.12 82 THR A O 1
ATOM 603 N N . ALA A 1 83 ? -7.973 -3.305 9.326 1.00 98.44 83 ALA A N 1
ATOM 604 C CA . ALA A 1 83 ? -7.712 -3.569 7.920 1.00 98.44 83 ALA A CA 1
ATOM 605 C C . ALA A 1 83 ? -6.299 -4.111 7.693 1.00 98.44 83 A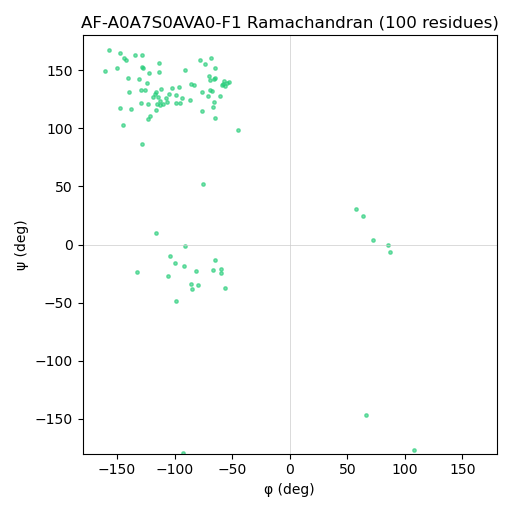LA A C 1
ATOM 607 O O . ALA A 1 83 ? -5.374 -3.811 8.445 1.00 98.44 83 ALA A O 1
ATOM 608 N N . VAL A 1 84 ? -6.145 -4.887 6.625 1.00 98.69 84 VAL A N 1
ATOM 609 C CA . VAL A 1 84 ? -4.876 -5.411 6.120 1.00 98.69 84 VAL A CA 1
ATOM 610 C C . VAL A 1 84 ? -4.594 -4.742 4.770 1.00 98.69 84 VAL A C 1
ATOM 612 O O . VAL A 1 84 ? -5.428 -4.858 3.863 1.00 98.69 84 VAL A O 1
ATOM 615 N N . PRO A 1 85 ? -3.478 -4.008 4.616 1.00 98.62 85 PRO A N 1
ATOM 616 C CA . PRO A 1 85 ? -3.091 -3.426 3.344 1.00 98.62 85 PRO A CA 1
ATOM 617 C C . PRO A 1 85 ? -2.515 -4.507 2.433 1.00 98.62 85 PRO A C 1
ATOM 619 O O . PRO A 1 85 ? -1.637 -5.278 2.816 1.00 98.62 85 PRO A O 1
ATOM 622 N N . MET A 1 86 ? -3.004 -4.531 1.206 1.00 98.50 86 MET A N 1
ATOM 623 C CA . MET A 1 86 ? -2.614 -5.482 0.182 1.00 98.50 86 MET A CA 1
ATOM 624 C C . MET A 1 86 ? -2.201 -4.726 -1.074 1.00 98.50 86 MET A C 1
ATOM 626 O O . MET A 1 86 ? -2.724 -3.639 -1.351 1.00 98.50 86 MET A O 1
ATOM 630 N N . LEU A 1 87 ? -1.310 -5.310 -1.866 1.00 98.25 87 LEU A N 1
ATOM 631 C CA . LEU A 1 87 ? -0.988 -4.783 -3.185 1.00 98.25 87 LEU A CA 1
ATOM 632 C C . LEU A 1 87 ? -0.624 -5.876 -4.177 1.00 98.25 87 LEU A C 1
ATOM 634 O O . LEU A 1 87 ? -0.313 -7.003 -3.797 1.00 98.25 87 LEU A O 1
ATOM 638 N N . PHE A 1 88 ? -0.619 -5.510 -5.453 1.00 98.31 88 PHE A N 1
ATOM 639 C CA . PHE A 1 88 ? -0.141 -6.368 -6.525 1.00 98.31 88 PHE A CA 1
ATOM 640 C C . PHE A 1 88 ? 0.869 -5.620 -7.394 1.00 98.31 88 PHE A C 1
ATOM 642 O O . PHE A 1 88 ? 0.547 -4.572 -7.958 1.00 98.31 88 PHE A O 1
ATOM 649 N N . CYS A 1 89 ? 2.085 -6.149 -7.500 1.00 98.50 89 CYS A N 1
ATOM 650 C CA . CYS A 1 89 ? 3.095 -5.684 -8.446 1.00 98.50 89 CYS A CA 1
ATOM 651 C C . CYS A 1 89 ? 3.055 -6.555 -9.701 1.00 98.50 89 CYS A C 1
ATOM 653 O O . CYS A 1 89 ? 3.058 -7.781 -9.604 1.00 98.50 89 CYS A O 1
ATOM 655 N N . ASN A 1 90 ? 3.119 -5.933 -10.878 1.00 97.88 90 ASN A N 1
ATOM 656 C CA . ASN A 1 90 ? 3.035 -6.653 -12.150 1.00 97.88 90 ASN A CA 1
ATOM 657 C C . ASN A 1 90 ? 4.150 -7.707 -12.349 1.00 97.88 90 ASN A C 1
ATOM 659 O O . ASN A 1 90 ? 3.969 -8.654 -13.110 1.00 97.88 90 ASN A O 1
ATOM 663 N N . LEU A 1 91 ? 5.306 -7.544 -11.687 1.00 97.44 91 LEU A N 1
ATOM 664 C CA . LEU A 1 91 ? 6.442 -8.479 -11.760 1.00 97.44 91 LEU A CA 1
ATOM 665 C C . LEU A 1 91 ? 6.622 -9.337 -10.502 1.00 97.44 91 LEU A C 1
ATOM 667 O O . LEU A 1 91 ? 7.171 -10.435 -10.575 1.00 97.44 91 LEU A O 1
ATOM 671 N N . HIS A 1 92 ? 6.184 -8.827 -9.353 1.00 97.31 92 HIS A N 1
ATOM 672 C CA . HIS A 1 92 ? 6.483 -9.389 -8.034 1.00 97.31 92 HIS A CA 1
ATOM 673 C C . HIS A 1 92 ? 5.239 -9.890 -7.296 1.00 97.31 92 HIS A C 1
ATOM 675 O O . HIS A 1 92 ? 5.310 -10.230 -6.122 1.00 97.31 92 HIS A O 1
ATOM 681 N N . GLY A 1 93 ? 4.099 -9.944 -7.983 1.00 96.62 93 GLY A N 1
ATOM 682 C CA . GLY A 1 93 ? 2.898 -10.598 -7.491 1.00 96.62 93 GLY A CA 1
ATOM 683 C C . GLY A 1 93 ? 2.279 -9.916 -6.274 1.00 96.62 93 GLY A C 1
ATOM 684 O O . GLY A 1 93 ? 2.280 -8.688 -6.152 1.00 96.62 93 GLY A O 1
ATOM 685 N N . LEU A 1 94 ? 1.686 -10.741 -5.415 1.00 97.44 94 LEU A N 1
ATOM 686 C CA . LEU A 1 94 ? 0.872 -10.326 -4.280 1.00 97.44 94 LEU A CA 1
ATOM 687 C C . LEU A 1 94 ? 1.742 -9.979 -3.071 1.00 97.44 94 LEU A C 1
ATOM 689 O O . LEU A 1 94 ? 2.655 -10.721 -2.718 1.00 97.44 94 LEU A O 1
ATOM 693 N N . TRP A 1 95 ? 1.400 -8.891 -2.390 1.00 98.25 95 TRP A N 1
ATOM 694 C CA . TRP A 1 95 ? 2.005 -8.528 -1.114 1.00 98.25 95 TRP A CA 1
ATOM 695 C C . TRP A 1 95 ? 0.939 -8.202 -0.074 1.00 98.25 95 TRP A C 1
ATOM 697 O O . TRP A 1 95 ? -0.089 -7.594 -0.383 1.00 98.25 95 TRP A O 1
ATOM 707 N N . GLU A 1 96 ? 1.215 -8.604 1.160 1.00 98.19 96 GLU A N 1
ATOM 708 C CA . GLU A 1 96 ? 0.392 -8.381 2.345 1.00 98.19 96 GLU A CA 1
ATOM 709 C C . GLU A 1 96 ? 1.238 -7.652 3.395 1.00 98.19 96 GLU A C 1
ATOM 711 O O . GLU A 1 96 ? 2.300 -8.138 3.794 1.00 98.19 96 GLU A O 1
ATOM 716 N N . GLY A 1 97 ? 0.788 -6.467 3.809 1.00 98.25 97 GLY A N 1
ATOM 717 C CA . GLY A 1 97 ? 1.409 -5.707 4.891 1.00 98.25 97 GLY A CA 1
ATOM 718 C C . GLY A 1 97 ? 0.779 -5.996 6.252 1.00 98.25 97 GLY A C 1
ATOM 719 O O . GLY A 1 97 ? -0.156 -6.784 6.382 1.00 98.25 97 GLY A O 1
ATOM 720 N N . GLU A 1 98 ? 1.282 -5.325 7.286 1.00 98.06 98 GLU A N 1
ATOM 721 C CA . GLU A 1 98 ? 0.776 -5.499 8.649 1.00 98.06 98 GLU A CA 1
ATOM 722 C C . GLU A 1 98 ? -0.639 -4.930 8.820 1.00 98.06 98 GLU A C 1
ATOM 724 O O . GLU A 1 98 ? -0.981 -3.867 8.294 1.00 98.06 98 GLU A O 1
ATOM 729 N N . ALA A 1 99 ? -1.461 -5.637 9.598 1.00 98.19 99 ALA A N 1
ATOM 730 C CA . ALA A 1 99 ? -2.792 -5.171 9.953 1.00 98.19 99 ALA A CA 1
ATOM 731 C C . ALA A 1 99 ? -2.724 -3.914 10.833 1.00 98.19 99 ALA A C 1
ATOM 733 O O . ALA A 1 99 ? -1.895 -3.812 11.738 1.00 98.19 99 ALA A O 1
ATOM 734 N N . PHE A 1 100 ? -3.652 -2.985 10.624 1.00 97.75 100 PHE A N 1
ATOM 735 C CA . PHE A 1 100 ? -3.780 -1.764 11.417 1.00 97.75 100 PHE A CA 1
ATOM 736 C C . PHE A 1 100 ? -5.239 -1.520 11.804 1.00 97.75 100 PHE A C 1
ATOM 738 O O . PHE A 1 100 ? -6.159 -2.097 11.226 1.00 97.75 100 PHE A O 1
ATOM 745 N N . THR A 1 101 ? -5.455 -0.661 12.799 1.00 97.12 101 THR A N 1
ATOM 746 C CA . THR A 1 101 ? -6.794 -0.240 13.231 1.00 97.12 101 THR A CA 1
ATOM 747 C C . THR A 1 101 ? -6.900 1.276 13.178 1.00 97.12 101 THR A C 1
ATOM 749 O O . THR A 1 101 ? -5.946 1.969 13.532 1.00 97.12 101 THR A O 1
ATOM 752 N N . VAL A 1 102 ? -8.048 1.767 12.708 1.00 94.62 102 VAL A N 1
ATOM 753 C CA . VAL A 1 102 ? -8.368 3.201 12.604 1.00 94.62 102 VAL A CA 1
ATOM 754 C C . VAL A 1 102 ? -8.988 3.753 13.878 1.00 94.62 102 VAL A C 1
ATOM 756 O O . VAL A 1 102 ? -9.865 3.072 14.454 1.00 94.62 102 VAL A O 1
#

Organism: NCBI:txid73915